Protein AF-A0AAU6AX19-F1 (afdb_monomer_lite)

pLDDT: mean 82.14, std 14.78, range [44.0, 97.0]

Sequence (89 aa):
MTDSIAPRDQFAPQDPFGLDGVRDHQDYARILARLVEQGHRERWITLLSETEARAVAELLGQYAQSEPTAHLNQLAATLASRLYSRLGI

Structure (mmCIF, N/CA/C/O backbone):
data_AF-A0AAU6AX19-F1
#
_entry.id   AF-A0AAU6AX19-F1
#
loop_
_atom_site.group_PDB
_atom_site.id
_atom_site.type_symbol
_atom_site.label_atom_id
_atom_site.label_alt_id
_atom_site.label_comp_id
_atom_site.label_asym_id
_atom_site.label_entity_id
_atom_site.label_seq_id
_atom_site.pdbx_PDB_ins_code
_atom_site.Cartn_x
_atom_site.Cartn_y
_atom_site.Cartn_z
_atom_site.occupancy
_atom_site.B_iso_or_equiv
_atom_site.auth_seq_id
_atom_site.auth_comp_id
_atom_site.auth_asym_id
_atom_site.auth_atom_id
_atom_site.pdbx_PDB_model_num
ATOM 1 N N . MET A 1 1 ? 28.621 50.825 7.012 1.00 47.62 1 MET A N 1
ATOM 2 C CA . MET A 1 1 ? 27.620 51.240 6.002 1.00 47.62 1 MET A CA 1
ATOM 3 C C . MET A 1 1 ? 28.122 50.710 4.670 1.00 47.62 1 MET A C 1
ATOM 5 O O . MET A 1 1 ? 29.155 51.182 4.234 1.00 47.62 1 MET A O 1
ATOM 9 N N . THR A 1 2 ? 27.556 49.691 4.038 1.00 44.00 2 THR A N 1
ATOM 10 C CA . THR A 1 2 ? 26.176 49.185 4.034 1.00 44.00 2 THR A CA 1
ATOM 11 C C . THR A 1 2 ? 26.164 47.678 3.764 1.00 44.00 2 THR A C 1
ATOM 13 O O . THR A 1 2 ? 27.050 47.149 3.097 1.00 44.00 2 THR A O 1
ATOM 16 N N . ASP A 1 3 ? 25.162 47.017 4.336 1.00 54.00 3 ASP A N 1
ATOM 17 C CA . ASP A 1 3 ? 24.789 45.620 4.150 1.00 54.00 3 ASP A CA 1
ATOM 18 C C . ASP A 1 3 ? 24.623 45.208 2.676 1.00 54.00 3 ASP A C 1
ATOM 20 O O . ASP A 1 3 ? 24.080 45.950 1.859 1.00 54.00 3 ASP A O 1
ATOM 24 N N . SER A 1 4 ? 24.980 43.963 2.356 1.00 55.41 4 SER A N 1
ATOM 25 C CA . SER A 1 4 ? 24.398 43.235 1.221 1.00 55.41 4 SER A CA 1
ATOM 26 C C . SER A 1 4 ? 24.002 41.825 1.646 1.00 55.41 4 SER A C 1
ATOM 28 O O . SER A 1 4 ? 24.739 40.857 1.510 1.00 55.41 4 SER A O 1
ATOM 30 N N . ILE A 1 5 ? 22.834 41.787 2.285 1.00 55.69 5 ILE A N 1
ATOM 31 C CA . ILE A 1 5 ? 21.701 40.875 2.071 1.00 55.69 5 ILE A CA 1
ATOM 32 C C . ILE A 1 5 ? 22.037 39.498 1.456 1.00 55.69 5 ILE A C 1
ATOM 34 O O . ILE A 1 5 ? 22.058 39.332 0.243 1.00 55.69 5 ILE A O 1
ATOM 38 N N . ALA A 1 6 ? 22.181 38.535 2.372 1.00 51.91 6 ALA A N 1
ATOM 39 C CA . ALA A 1 6 ? 21.670 37.155 2.420 1.00 51.91 6 ALA A CA 1
ATOM 40 C C . ALA A 1 6 ? 21.823 36.178 1.221 1.00 51.91 6 ALA A C 1
ATOM 42 O O . ALA A 1 6 ? 21.484 36.501 0.083 1.00 51.91 6 ALA A O 1
ATOM 43 N N . PRO A 1 7 ? 22.168 34.901 1.503 1.00 51.34 7 PRO A N 1
ATOM 44 C CA . PRO A 1 7 ? 22.133 33.827 0.519 1.00 51.34 7 PRO A CA 1
ATOM 45 C C . PRO A 1 7 ? 20.672 33.477 0.211 1.00 51.34 7 PRO A C 1
ATOM 47 O O . PRO A 1 7 ? 19.930 33.024 1.082 1.00 51.34 7 PRO A O 1
ATOM 50 N N . ARG A 1 8 ? 20.236 33.673 -1.031 1.00 51.78 8 ARG A N 1
ATOM 51 C CA . ARG A 1 8 ? 18.964 33.142 -1.532 1.00 51.78 8 ARG A CA 1
ATOM 52 C C . ARG A 1 8 ? 19.281 32.122 -2.607 1.00 51.78 8 ARG A C 1
ATOM 54 O O . ARG A 1 8 ? 19.339 32.526 -3.755 1.00 51.78 8 ARG A O 1
ATOM 61 N N . ASP A 1 9 ? 19.541 30.866 -2.226 1.00 54.84 9 ASP A N 1
ATOM 62 C CA . ASP A 1 9 ? 19.337 29.739 -3.160 1.00 54.84 9 ASP A CA 1
ATOM 63 C C . ASP A 1 9 ? 19.475 28.306 -2.603 1.00 54.84 9 ASP A C 1
ATOM 65 O O . ASP A 1 9 ? 19.787 27.391 -3.356 1.00 54.84 9 ASP A O 1
ATOM 69 N N . GLN A 1 10 ? 19.245 28.023 -1.313 1.00 50.06 10 GLN A N 1
ATOM 70 C CA . GLN A 1 10 ? 19.457 26.640 -0.820 1.00 50.06 10 GLN A CA 1
ATOM 71 C C . GLN A 1 10 ? 18.292 25.961 -0.103 1.00 50.06 10 GLN A C 1
ATOM 73 O O . GLN A 1 10 ? 18.466 24.881 0.451 1.00 50.06 10 GLN A O 1
ATOM 78 N N . PHE A 1 11 ? 17.080 26.501 -0.216 1.00 48.91 11 PHE A N 1
ATOM 79 C CA . PHE A 1 11 ? 15.857 25.767 0.132 1.00 48.91 11 PHE A CA 1
ATOM 80 C C . PHE A 1 11 ? 15.161 25.224 -1.117 1.00 48.91 11 PHE A C 1
ATOM 82 O O . PHE A 1 11 ? 13.949 25.371 -1.263 1.00 48.91 11 PHE A O 1
ATOM 89 N N . ALA A 1 12 ? 15.906 24.587 -2.028 1.00 56.56 12 ALA A N 1
ATOM 90 C CA . ALA A 1 12 ? 15.245 23.605 -2.881 1.00 56.56 12 ALA A CA 1
ATOM 91 C C . ALA A 1 12 ? 14.586 22.597 -1.923 1.00 56.56 12 ALA A C 1
ATOM 93 O O . ALA A 1 12 ? 15.293 22.103 -1.035 1.00 56.56 12 ALA A O 1
ATOM 94 N N . PRO A 1 13 ? 13.265 22.348 -2.008 1.00 55.91 13 PRO A N 1
ATOM 95 C CA . PRO A 1 13 ? 12.645 21.311 -1.205 1.00 55.91 13 PRO A CA 1
ATOM 96 C C . PRO A 1 13 ? 13.418 20.028 -1.493 1.00 55.91 13 PRO A C 1
ATOM 98 O O . PRO A 1 13 ? 13.412 19.540 -2.620 1.00 55.91 13 PRO A O 1
ATOM 101 N N . GLN A 1 14 ? 14.176 19.542 -0.512 1.00 71.31 14 GLN A N 1
ATOM 102 C CA . GLN A 1 14 ? 14.737 18.206 -0.608 1.00 71.31 14 GLN A CA 1
ATOM 103 C C . GLN A 1 14 ? 13.525 17.302 -0.636 1.00 71.31 14 GLN A C 1
ATOM 105 O O . GLN A 1 14 ? 12.762 17.322 0.327 1.00 71.31 14 GLN A O 1
ATOM 110 N N . ASP A 1 15 ? 13.308 16.605 -1.746 1.00 79.69 15 ASP A N 1
ATOM 111 C CA . ASP A 1 15 ? 12.238 15.632 -1.831 1.00 79.69 15 ASP A CA 1
ATOM 112 C C . ASP A 1 15 ? 12.450 14.603 -0.712 1.00 79.69 15 ASP A C 1
ATOM 114 O O . ASP A 1 15 ? 13.374 13.783 -0.787 1.00 79.69 15 ASP A O 1
ATOM 118 N N . PRO A 1 16 ? 11.636 14.660 0.356 1.00 77.00 16 PRO A N 1
ATOM 119 C CA . PRO A 1 16 ? 11.877 13.864 1.547 1.00 77.00 16 PRO A CA 1
ATOM 120 C C . PRO A 1 16 ? 11.605 12.376 1.289 1.00 77.00 16 PRO A C 1
ATOM 122 O O . PRO A 1 16 ? 11.951 11.539 2.120 1.00 77.00 16 PRO A O 1
ATOM 125 N N . PHE A 1 17 ?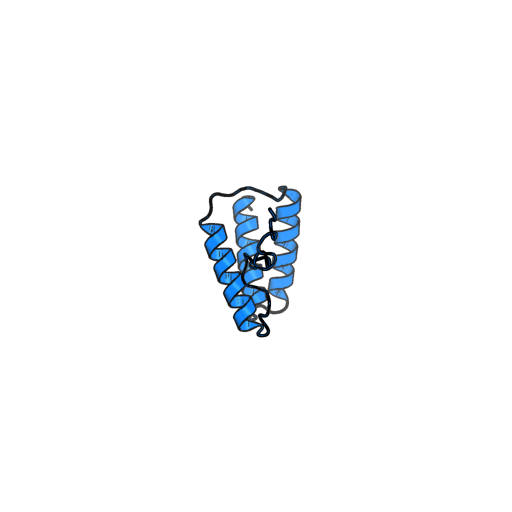 10.998 12.045 0.145 1.00 80.69 17 PHE A N 1
ATOM 126 C CA . PHE A 1 17 ? 10.638 10.693 -0.260 1.00 80.69 17 PHE A CA 1
ATOM 127 C C . PHE A 1 17 ? 11.500 10.174 -1.423 1.00 80.69 17 PHE A C 1
ATOM 129 O O . PHE A 1 17 ? 11.489 8.974 -1.696 1.00 80.69 17 PHE A O 1
ATOM 136 N N . GLY A 1 18 ? 12.285 11.040 -2.072 1.00 83.31 18 GLY A N 1
ATOM 137 C C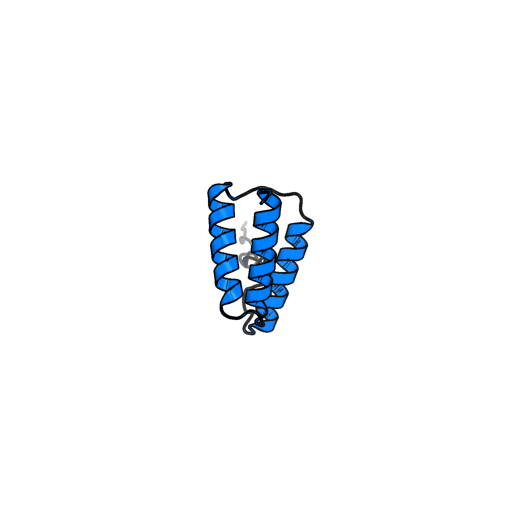A . GLY A 1 18 ? 13.212 10.677 -3.148 1.00 83.31 18 GLY A CA 1
ATOM 138 C C . GLY A 1 18 ? 12.542 10.099 -4.402 1.00 83.31 18 GLY A C 1
ATOM 139 O O . GLY A 1 18 ? 13.129 9.250 -5.066 1.00 83.31 18 GLY A O 1
ATOM 140 N N . LEU A 1 19 ? 11.310 10.506 -4.695 1.00 87.00 19 LEU A N 1
ATOM 141 C CA . LEU A 1 19 ? 10.514 10.160 -5.870 1.00 87.00 19 LEU A CA 1
ATOM 142 C C . LEU A 1 19 ? 10.741 11.105 -7.069 1.00 87.00 19 LEU A C 1
ATOM 144 O O . LEU A 1 19 ? 10.488 10.713 -8.212 1.00 87.00 19 LEU A O 1
ATOM 148 N N . ASP A 1 20 ? 11.228 12.321 -6.840 1.00 87.00 20 ASP A N 1
ATOM 149 C CA . ASP A 1 20 ? 11.479 13.329 -7.863 1.00 87.00 20 ASP A CA 1
ATOM 150 C C . ASP A 1 20 ? 12.564 12.864 -8.840 1.00 87.00 20 ASP A C 1
ATOM 152 O O . ASP A 1 20 ? 13.667 12.456 -8.475 1.00 87.00 20 ASP A O 1
ATOM 156 N N . GLY A 1 21 ? 12.247 12.939 -10.134 1.00 80.62 21 GLY A N 1
ATOM 157 C CA . GLY A 1 21 ? 13.172 12.581 -11.210 1.00 80.62 21 GLY A CA 1
ATOM 158 C C . GLY A 1 21 ? 13.347 11.078 -11.451 1.00 80.62 21 GLY A C 1
ATOM 159 O O . GLY A 1 21 ? 14.106 10.708 -12.351 1.00 80.62 21 GLY A O 1
ATOM 160 N N . VAL A 1 22 ? 12.633 10.209 -10.727 1.00 86.38 22 VAL A N 1
ATOM 161 C CA . VAL A 1 22 ? 12.645 8.761 -10.971 1.00 86.38 22 VAL A CA 1
ATOM 162 C C . VAL A 1 22 ? 11.860 8.455 -12.247 1.00 86.38 22 VAL A C 1
ATOM 164 O O . VAL A 1 22 ? 10.638 8.559 -12.291 1.00 86.38 22 VAL A O 1
ATOM 167 N N . ARG A 1 23 ? 12.574 8.107 -13.320 1.00 84.25 23 ARG A N 1
ATOM 168 C CA . ARG A 1 23 ? 11.978 7.847 -14.645 1.00 84.25 23 ARG A CA 1
ATOM 169 C C . ARG A 1 23 ? 11.612 6.387 -14.875 1.00 84.25 23 ARG A C 1
ATOM 171 O O . ARG A 1 23 ? 10.813 6.092 -15.757 1.00 84.25 23 ARG A O 1
ATOM 178 N N . ASP A 1 24 ? 12.233 5.489 -14.124 1.00 89.00 24 ASP A N 1
ATOM 179 C CA . ASP A 1 24 ? 12.087 4.053 -14.295 1.00 89.00 24 ASP A CA 1
ATOM 180 C C . ASP A 1 24 ? 11.074 3.482 -13.292 1.00 89.00 24 ASP A C 1
ATOM 182 O O . ASP A 1 24 ? 11.126 3.760 -12.092 1.00 89.00 24 ASP A O 1
ATOM 186 N N . HIS A 1 25 ? 10.140 2.673 -13.794 1.00 83.75 25 HIS A N 1
ATOM 187 C CA . HIS A 1 25 ? 9.070 2.082 -12.986 1.00 83.75 25 HIS A CA 1
ATOM 188 C C . HIS A 1 25 ? 9.591 1.109 -11.918 1.00 83.75 25 HIS A C 1
ATOM 190 O O . HIS A 1 25 ? 9.001 1.005 -10.840 1.00 83.75 25 HIS A O 1
ATOM 196 N N . GLN A 1 26 ? 10.678 0.388 -12.191 1.00 86.62 26 GLN A N 1
ATOM 197 C CA . GLN A 1 26 ? 11.276 -0.548 -11.245 1.00 86.62 26 GLN A CA 1
ATOM 198 C C . GLN A 1 26 ? 11.999 0.202 -10.123 1.00 86.62 26 GLN A C 1
ATOM 200 O O . GLN A 1 26 ? 11.856 -0.155 -8.951 1.00 86.62 26 GLN A O 1
ATOM 205 N N . ASP A 1 27 ? 12.713 1.275 -10.457 1.00 87.50 27 ASP A N 1
ATOM 206 C CA . ASP A 1 27 ? 13.335 2.161 -9.476 1.00 87.50 27 ASP A CA 1
ATOM 207 C C . ASP A 1 27 ? 12.297 2.859 -8.603 1.00 87.50 27 ASP A C 1
ATOM 209 O O . ASP A 1 27 ? 12.456 2.898 -7.381 1.00 87.50 27 ASP A O 1
ATOM 213 N N . TYR A 1 28 ? 11.198 3.314 -9.204 1.00 90.75 28 TYR A N 1
ATOM 214 C CA . TYR A 1 28 ? 10.080 3.912 -8.482 1.00 90.75 28 TYR A CA 1
ATOM 215 C C . TYR A 1 28 ? 9.468 2.926 -7.479 1.00 90.75 28 TYR A C 1
ATOM 217 O O . TYR A 1 28 ? 9.371 3.223 -6.287 1.00 90.75 28 TYR A O 1
ATOM 225 N N . ALA A 1 29 ? 9.152 1.705 -7.923 1.00 90.81 29 ALA A N 1
ATOM 226 C CA . ALA A 1 29 ? 8.628 0.654 -7.051 1.00 90.81 29 ALA A CA 1
ATOM 227 C C . ALA A 1 29 ? 9.600 0.300 -5.913 1.00 90.81 29 ALA A C 1
ATOM 229 O O . ALA A 1 29 ? 9.185 0.090 -4.772 1.00 90.81 29 ALA A O 1
ATOM 230 N N . ARG A 1 30 ? 10.906 0.273 -6.199 1.00 91.12 30 ARG A N 1
ATOM 231 C CA . ARG A 1 30 ? 11.950 -0.004 -5.207 1.00 91.12 30 ARG A CA 1
ATOM 232 C C . ARG A 1 30 ? 12.050 1.090 -4.144 1.00 91.12 30 ARG A C 1
ATOM 234 O O . ARG A 1 30 ? 12.232 0.765 -2.970 1.00 91.12 30 ARG A O 1
ATOM 241 N N . ILE A 1 31 ? 11.953 2.362 -4.530 1.00 92.75 31 ILE A N 1
ATOM 242 C CA . ILE A 1 31 ? 11.980 3.488 -3.585 1.00 92.75 31 ILE A CA 1
ATOM 243 C C . ILE A 1 31 ? 10.735 3.447 -2.698 1.00 92.75 31 ILE A C 1
ATOM 245 O O . ILE A 1 31 ? 10.864 3.481 -1.474 1.00 92.75 31 ILE A O 1
ATOM 249 N N . LEU A 1 32 ? 9.554 3.238 -3.285 1.00 93.19 32 LEU A N 1
ATOM 250 C CA . LEU A 1 32 ? 8.321 3.074 -2.517 1.00 93.19 32 LEU A CA 1
ATOM 251 C C . LEU A 1 32 ? 8.394 1.891 -1.541 1.00 93.19 32 LEU A C 1
ATOM 253 O O . LEU A 1 32 ? 8.020 2.039 -0.381 1.00 93.19 32 LEU A O 1
ATOM 257 N N . ALA A 1 33 ? 8.933 0.742 -1.955 1.00 90.94 33 ALA A N 1
ATOM 258 C CA . ALA A 1 33 ? 9.108 -0.404 -1.063 1.00 90.94 33 ALA A CA 1
ATOM 259 C C . ALA A 1 33 ? 9.985 -0.063 0.155 1.00 90.94 33 ALA A C 1
ATOM 261 O O . ALA A 1 33 ? 9.665 -0.450 1.278 1.00 90.94 33 ALA A O 1
ATOM 262 N N . ARG A 1 34 ? 11.058 0.717 -0.036 1.00 90.75 34 ARG A N 1
ATOM 263 C CA . ARG A 1 34 ? 11.904 1.187 1.075 1.00 90.75 34 ARG A CA 1
ATOM 264 C C . ARG A 1 34 ? 11.153 2.122 2.018 1.00 90.75 34 ARG A C 1
ATOM 266 O O . ARG A 1 34 ? 11.276 1.954 3.227 1.00 90.75 34 ARG A O 1
ATOM 273 N N . LEU A 1 35 ? 10.363 3.055 1.486 1.00 89.44 35 LEU A N 1
ATOM 274 C CA . LEU A 1 35 ? 9.536 3.954 2.299 1.00 89.44 35 LEU A CA 1
ATOM 275 C C . LEU A 1 35 ? 8.507 3.175 3.126 1.00 89.44 35 LEU A C 1
ATOM 277 O O . LEU A 1 35 ? 8.306 3.466 4.301 1.00 89.44 35 LEU A O 1
ATOM 281 N N . VAL A 1 36 ? 7.903 2.137 2.546 1.00 86.94 36 VAL A N 1
ATOM 282 C CA . VAL A 1 36 ? 6.949 1.257 3.235 1.00 86.94 36 VAL A CA 1
ATOM 283 C C . VAL A 1 36 ? 7.612 0.458 4.362 1.00 86.94 36 VAL A C 1
ATOM 285 O O . VAL A 1 36 ? 7.029 0.296 5.436 1.00 86.94 36 VAL A O 1
ATOM 288 N N . GLU A 1 37 ? 8.839 -0.020 4.159 1.00 87.31 37 GLU A N 1
ATOM 289 C CA . GLU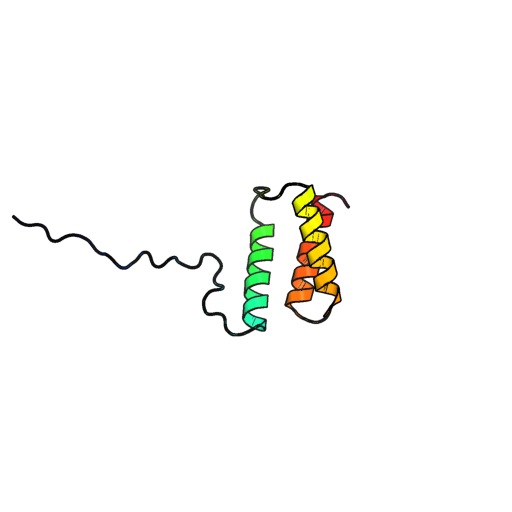 A 1 37 ? 9.627 -0.668 5.214 1.00 87.31 37 GLU A CA 1
ATOM 290 C C . GLU A 1 37 ? 10.078 0.307 6.305 1.00 87.31 37 GLU A C 1
ATOM 292 O O . GLU A 1 37 ? 10.102 -0.047 7.485 1.00 87.31 37 GLU A O 1
ATOM 297 N N . GLN A 1 38 ? 10.411 1.541 5.935 1.00 85.19 38 GLN A N 1
ATOM 298 C CA . GLN A 1 38 ? 10.772 2.582 6.887 1.00 85.19 38 GLN A CA 1
ATOM 299 C C . GLN A 1 38 ? 9.569 2.982 7.750 1.00 85.19 38 GLN A C 1
ATOM 301 O O . GLN A 1 38 ? 9.655 2.924 8.976 1.00 85.19 38 GLN A O 1
ATOM 306 N N . GLY A 1 39 ? 8.423 3.273 7.130 1.00 81.50 39 GLY A N 1
ATOM 307 C CA . GLY A 1 39 ? 7.190 3.633 7.833 1.00 81.50 39 GLY A CA 1
ATOM 308 C C . GLY A 1 39 ? 6.668 2.525 8.755 1.00 81.50 39 GLY A C 1
ATOM 309 O O . GLY A 1 39 ? 6.025 2.809 9.761 1.00 81.50 39 GLY A O 1
ATOM 310 N N . HIS A 1 40 ? 6.992 1.257 8.478 1.00 77.19 40 HIS A N 1
ATOM 311 C CA . HIS A 1 40 ? 6.700 0.152 9.395 1.00 77.19 40 HIS A CA 1
ATOM 312 C C . HIS A 1 40 ? 7.483 0.244 10.716 1.00 77.19 40 HIS A C 1
ATOM 314 O O . HIS A 1 40 ? 6.982 -0.173 11.758 1.00 77.19 40 HIS A O 1
ATOM 320 N N . ARG A 1 41 ? 8.713 0.768 10.683 1.00 79.94 41 ARG A N 1
ATOM 321 C CA . ARG A 1 41 ? 9.599 0.870 11.856 1.00 79.94 41 ARG A CA 1
ATOM 322 C C . ARG A 1 41 ? 9.352 2.132 12.676 1.00 79.94 41 ARG A C 1
ATOM 324 O O . ARG A 1 41 ? 9.707 2.173 13.852 1.00 79.94 41 ARG A O 1
ATOM 331 N N . GLU A 1 42 ? 8.782 3.159 12.061 1.00 80.62 42 GLU A N 1
ATOM 332 C CA . GLU A 1 42 ? 8.451 4.414 12.726 1.00 80.62 42 GLU A CA 1
ATOM 333 C C . GLU A 1 42 ? 7.217 4.248 13.630 1.00 80.62 42 GLU A C 1
ATOM 335 O O . GLU A 1 42 ? 6.318 3.459 13.353 1.00 80.62 42 GLU A O 1
ATOM 340 N N . ARG A 1 43 ? 7.170 4.965 14.761 1.00 59.44 43 ARG A N 1
ATOM 341 C CA . ARG A 1 43 ? 6.058 4.882 15.724 1.00 59.44 43 ARG A CA 1
ATOM 342 C C . ARG A 1 43 ? 4.861 5.663 15.170 1.00 59.44 43 ARG A C 1
ATOM 344 O O . ARG A 1 43 ? 4.968 6.855 14.907 1.00 59.44 43 ARG A O 1
ATOM 351 N N . TRP A 1 44 ? 3.740 4.974 14.974 1.00 62.84 44 TRP A N 1
ATOM 352 C CA . TRP A 1 44 ? 2.617 5.426 14.148 1.00 62.84 44 TRP A CA 1
ATOM 353 C C . TRP A 1 44 ? 1.957 6.719 14.644 1.00 62.84 44 TRP A C 1
ATOM 355 O O . TRP A 1 44 ? 1.391 6.747 15.735 1.00 62.84 44 TRP A O 1
ATOM 365 N N . ILE A 1 45 ? 1.916 7.746 13.792 1.00 57.75 45 ILE A N 1
ATOM 366 C CA . ILE A 1 45 ? 0.880 8.782 13.855 1.00 57.75 45 ILE A CA 1
ATOM 367 C C . ILE A 1 45 ? -0.203 8.344 12.871 1.00 57.75 45 ILE A C 1
ATOM 369 O O . ILE A 1 45 ? 0.004 8.323 11.659 1.00 57.75 45 ILE A O 1
ATOM 373 N N . THR A 1 46 ? -1.342 7.888 13.385 1.00 62.66 46 THR A N 1
ATOM 374 C CA . THR A 1 46 ? -2.490 7.512 12.554 1.00 62.66 46 THR A CA 1
ATOM 375 C C . THR A 1 46 ? -3.047 8.769 11.888 1.00 62.66 46 THR A C 1
ATOM 377 O O . THR A 1 46 ? -3.712 9.558 12.547 1.00 62.66 46 THR A O 1
ATOM 380 N N . LEU A 1 47 ? -2.740 8.985 10.607 1.00 71.94 47 LEU A N 1
ATOM 381 C CA . LEU A 1 47 ? -3.277 10.112 9.830 1.00 71.94 47 LEU A CA 1
ATOM 382 C C . LEU A 1 47 ? -4.674 9.832 9.258 1.00 71.94 47 LEU A C 1
ATOM 384 O O . LEU A 1 47 ? -5.424 10.772 9.031 1.00 71.94 47 LEU A O 1
ATOM 388 N N . LEU A 1 48 ? -5.025 8.561 9.042 1.00 81.81 48 LEU A N 1
ATOM 389 C CA . LEU A 1 48 ? -6.315 8.150 8.481 1.00 81.81 48 LEU A CA 1
ATOM 390 C C . LEU A 1 48 ? -7.291 7.736 9.583 1.00 81.81 48 LEU A C 1
ATOM 392 O O . LEU A 1 48 ? -6.912 7.008 10.503 1.00 81.81 48 LEU A O 1
ATOM 396 N N . SER A 1 49 ? -8.557 8.127 9.453 1.00 88.38 49 SER A N 1
ATOM 397 C CA . SER A 1 49 ? -9.647 7.509 10.213 1.00 88.38 49 SER A CA 1
ATOM 398 C C . SER A 1 49 ? -9.796 6.023 9.855 1.00 88.38 49 SER A C 1
ATOM 400 O O . SER A 1 49 ? -9.310 5.560 8.821 1.00 88.38 49 SER A O 1
ATOM 402 N N . GLU A 1 50 ? -10.495 5.258 10.695 1.00 89.12 50 GLU A N 1
ATOM 403 C CA . GLU A 1 50 ? -10.754 3.832 10.451 1.00 89.12 50 GLU A CA 1
ATOM 404 C C . GLU A 1 50 ? -11.441 3.590 9.095 1.00 89.12 50 GLU A C 1
ATOM 406 O O . GLU A 1 50 ? -11.025 2.731 8.316 1.00 89.12 50 GLU A O 1
ATOM 411 N N . THR A 1 51 ? -12.443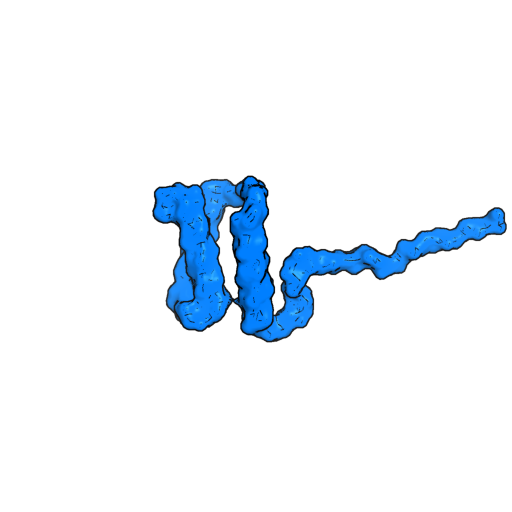 4.414 8.771 1.00 91.81 51 THR A N 1
ATOM 412 C CA . THR A 1 51 ? -13.188 4.350 7.508 1.00 91.81 51 THR A 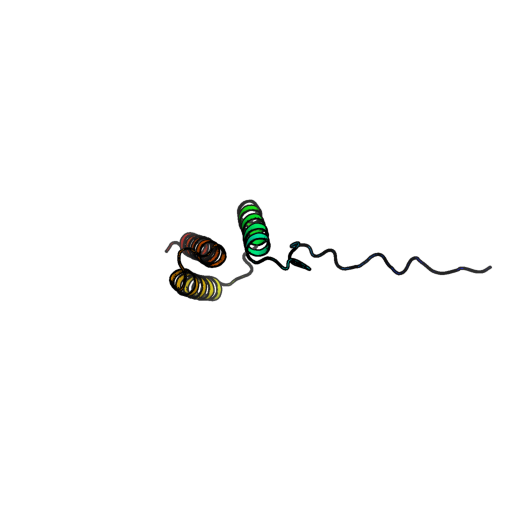CA 1
ATOM 413 C C . THR A 1 51 ? -12.293 4.622 6.300 1.00 91.81 51 THR A C 1
ATOM 415 O O . THR A 1 51 ? -12.363 3.896 5.309 1.00 91.81 51 THR A O 1
ATOM 418 N N . GLU A 1 52 ? -11.426 5.635 6.373 1.00 93.44 52 GLU A N 1
ATOM 419 C CA . GLU A 1 52 ? -10.482 5.947 5.292 1.00 93.44 52 GLU A CA 1
ATOM 420 C C . GLU A 1 52 ? -9.443 4.839 5.124 1.00 93.44 52 GLU A C 1
ATOM 422 O O . GLU A 1 52 ? -9.167 4.421 4.002 1.00 93.44 52 GLU A O 1
ATOM 427 N N . ALA A 1 53 ? -8.911 4.310 6.230 1.00 91.69 53 ALA A N 1
ATOM 428 C CA . ALA A 1 53 ? -7.974 3.194 6.199 1.00 91.69 53 ALA A CA 1
ATOM 429 C C . ALA A 1 53 ? -8.595 1.961 5.525 1.00 91.69 53 ALA A C 1
ATOM 431 O O . ALA A 1 53 ? -7.939 1.320 4.702 1.00 91.69 53 ALA A O 1
ATOM 432 N N . ARG A 1 54 ? -9.872 1.666 5.807 1.00 91.75 54 ARG A N 1
ATOM 433 C CA . ARG A 1 54 ? -10.598 0.576 5.146 1.00 91.75 54 ARG A CA 1
ATOM 434 C C . ARG A 1 54 ? -10.811 0.845 3.657 1.00 91.75 54 ARG A C 1
ATOM 436 O O . ARG A 1 54 ? -10.529 -0.033 2.851 1.00 91.75 54 ARG A O 1
ATOM 443 N N . ALA A 1 55 ? -11.256 2.043 3.279 1.00 95.44 55 ALA A N 1
ATOM 444 C CA . ALA A 1 55 ? -11.450 2.396 1.871 1.00 95.44 55 ALA A CA 1
ATOM 445 C C . ALA A 1 55 ? -10.143 2.286 1.063 1.00 95.44 55 ALA A C 1
ATOM 447 O O . ALA A 1 55 ? -10.136 1.734 -0.037 1.00 95.44 55 ALA A O 1
ATOM 448 N N . VAL A 1 56 ? -9.024 2.752 1.627 1.00 95.44 56 VAL A N 1
ATOM 449 C CA .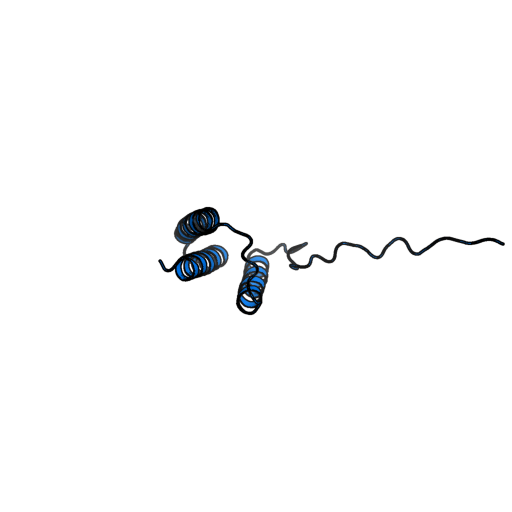 VAL A 1 56 ? -7.699 2.635 1.003 1.00 95.44 56 VAL A CA 1
ATOM 450 C C . VAL A 1 56 ? -7.270 1.171 0.883 1.00 95.44 56 VAL A C 1
ATOM 452 O O . VAL A 1 56 ? -6.764 0.782 -0.169 1.00 95.44 56 VAL A O 1
ATOM 455 N N . ALA A 1 57 ? -7.497 0.345 1.909 1.00 93.69 57 ALA A N 1
ATOM 456 C CA . ALA A 1 57 ? -7.169 -1.081 1.859 1.00 93.69 57 ALA A CA 1
ATOM 457 C C . ALA A 1 57 ? -7.912 -1.808 0.724 1.00 93.69 57 ALA A C 1
ATOM 459 O O . ALA A 1 57 ? -7.283 -2.533 -0.047 1.00 93.69 57 ALA A O 1
ATOM 460 N N . GLU A 1 58 ? -9.215 -1.552 0.567 1.00 95.56 58 GLU A N 1
ATOM 461 C CA . GLU A 1 58 ? -10.032 -2.129 -0.512 1.00 95.56 58 GLU A CA 1
ATOM 462 C C . GLU A 1 58 ? -9.529 -1.700 -1.900 1.00 95.56 58 GLU A C 1
ATOM 464 O O . GLU A 1 58 ? -9.357 -2.534 -2.793 1.00 95.56 58 GLU A O 1
ATOM 469 N N . LEU A 1 59 ? -9.236 -0.406 -2.085 1.00 97.00 59 LEU A N 1
ATOM 470 C CA . LEU A 1 59 ? -8.724 0.122 -3.354 1.00 97.00 59 LEU A CA 1
ATOM 471 C C . LEU A 1 59 ? -7.372 -0.493 -3.728 1.00 97.00 59 LEU A C 1
ATOM 473 O O . LEU A 1 59 ? -7.169 -0.898 -4.873 1.00 97.00 59 LEU A O 1
ATOM 477 N N . LEU A 1 60 ? -6.455 -0.596 -2.765 1.00 95.62 60 LEU A N 1
ATOM 478 C CA . LEU A 1 60 ? -5.143 -1.203 -2.978 1.00 95.62 60 LEU A CA 1
ATOM 479 C C . LEU A 1 60 ? -5.251 -2.706 -3.259 1.00 95.62 60 LEU A C 1
ATOM 481 O O . LEU A 1 60 ? -4.523 -3.213 -4.109 1.00 95.62 60 LEU A O 1
ATOM 485 N N . GLY A 1 61 ? -6.172 -3.410 -2.597 1.00 93.62 61 GLY A N 1
ATOM 486 C CA . GLY A 1 61 ? -6.435 -4.828 -2.841 1.00 93.62 61 GLY A CA 1
ATOM 487 C C . GLY A 1 61 ? -7.006 -5.099 -4.235 1.00 93.62 61 GLY A C 1
ATOM 488 O O . GLY A 1 61 ? -6.584 -6.047 -4.895 1.00 93.62 61 GLY A O 1
ATOM 489 N N . GLN A 1 62 ? -7.923 -4.253 -4.710 1.00 95.81 62 GLN A N 1
ATOM 490 C CA . GLN A 1 62 ? -8.440 -4.296 -6.084 1.00 95.81 62 GLN A CA 1
ATOM 491 C C . GLN A 1 62 ? -7.333 -4.008 -7.104 1.00 95.81 62 GLN A C 1
ATOM 493 O O . GLN A 1 62 ? -7.147 -4.768 -8.053 1.00 95.81 62 GLN A O 1
ATOM 498 N N . TYR A 1 63 ? -6.548 -2.948 -6.883 1.00 94.56 63 TYR A N 1
ATOM 499 C CA . TYR A 1 63 ? -5.417 -2.615 -7.747 1.00 94.56 63 TYR A CA 1
ATOM 500 C C . TYR A 1 63 ? -4.391 -3.754 -7.794 1.00 94.56 63 TYR A C 1
ATOM 502 O O . TYR A 1 63 ? -3.925 -4.123 -8.864 1.00 94.56 63 TYR A O 1
ATOM 510 N N . ALA A 1 64 ? -4.085 -4.389 -6.664 1.00 94.62 64 ALA A N 1
ATOM 511 C CA . ALA A 1 64 ? -3.154 -5.512 -6.613 1.00 94.62 64 ALA A CA 1
ATOM 512 C C . ALA A 1 64 ? -3.566 -6.703 -7.499 1.00 94.62 64 ALA A C 1
ATOM 514 O O . ALA A 1 64 ? -2.704 -7.413 -8.013 1.00 94.62 64 ALA A O 1
ATOM 515 N N . GLN A 1 65 ? -4.869 -6.918 -7.695 1.00 94.88 65 GLN A N 1
ATOM 516 C CA . GLN A 1 65 ? -5.389 -8.039 -8.478 1.00 94.88 65 GLN A CA 1
ATOM 517 C C . GLN A 1 65 ? -5.322 -7.818 -9.991 1.00 94.88 65 GLN A C 1
ATOM 519 O O . GLN A 1 65 ? -5.354 -8.801 -10.729 1.00 94.88 65 GLN A O 1
ATOM 524 N N . SER A 1 66 ? -5.222 -6.571 -10.467 1.00 96.12 66 SER A N 1
ATOM 525 C CA . SER A 1 66 ? -5.209 -6.298 -11.910 1.00 96.12 66 SER A CA 1
ATOM 526 C C . SER A 1 66 ? -3.958 -6.852 -12.597 1.00 96.12 66 SER A C 1
ATOM 528 O O . SER A 1 66 ? -4.062 -7.430 -13.675 1.00 96.12 66 SER A O 1
ATOM 530 N N . GLU A 1 67 ? -2.792 -6.740 -11.951 1.00 93.88 67 GLU A N 1
ATOM 531 C CA . GLU A 1 67 ? -1.511 -7.270 -12.433 1.00 93.88 67 GLU A CA 1
ATOM 532 C C . GLU A 1 67 ? -0.676 -7.856 -11.274 1.00 93.88 67 GLU A C 1
ATOM 534 O O . GLU A 1 67 ? 0.283 -7.236 -10.814 1.00 93.88 67 GLU A O 1
ATOM 539 N N . PRO A 1 68 ? -0.981 -9.075 -10.789 1.00 89.06 68 PRO A N 1
ATOM 540 C CA . PRO A 1 68 ? -0.405 -9.612 -9.545 1.00 89.06 68 PRO A CA 1
ATOM 541 C C . PRO A 1 68 ? 1.124 -9.785 -9.540 1.00 89.06 68 PRO A C 1
ATOM 543 O O . PRO A 1 68 ? 1.745 -9.915 -8.483 1.00 89.06 68 PRO A O 1
ATOM 546 N N . THR A 1 69 ? 1.747 -9.825 -10.718 1.00 90.81 69 THR A N 1
ATOM 547 C CA . THR A 1 69 ? 3.199 -9.983 -10.879 1.00 90.81 69 THR A CA 1
ATOM 548 C C . THR A 1 69 ? 3.943 -8.655 -10.992 1.00 90.81 69 THR A C 1
ATOM 550 O O . THR A 1 69 ? 5.170 -8.651 -10.935 1.00 90.81 69 THR A O 1
ATOM 553 N N . ALA A 1 70 ? 3.242 -7.531 -11.167 1.00 91.06 70 ALA A N 1
ATOM 554 C CA . ALA A 1 70 ? 3.870 -6.221 -11.256 1.00 91.06 70 ALA A CA 1
ATOM 555 C C . ALA A 1 70 ? 4.306 -5.733 -9.865 1.00 91.06 70 ALA A C 1
ATOM 557 O O . ALA A 1 70 ? 3.570 -5.839 -8.882 1.00 91.06 70 ALA A O 1
ATOM 558 N N . HIS A 1 71 ? 5.511 -5.161 -9.774 1.00 90.81 71 HIS A N 1
ATOM 559 C CA . HIS A 1 71 ? 6.103 -4.758 -8.492 1.00 90.81 71 HIS A CA 1
ATOM 560 C C . HIS A 1 71 ? 5.231 -3.761 -7.705 1.00 90.81 71 HIS A C 1
ATOM 562 O O . HIS A 1 71 ? 5.139 -3.854 -6.482 1.00 90.81 71 HIS A O 1
ATOM 568 N N . LEU A 1 72 ? 4.561 -2.826 -8.390 1.00 92.38 72 LEU A N 1
ATOM 569 C CA . LEU A 1 72 ? 3.665 -1.857 -7.745 1.00 92.38 72 LEU A CA 1
ATOM 570 C C . LEU A 1 72 ? 2.402 -2.519 -7.185 1.00 92.38 72 LEU A C 1
ATOM 572 O O . LEU A 1 72 ? 1.964 -2.182 -6.089 1.00 92.38 72 LEU A O 1
ATOM 576 N N . ASN A 1 73 ? 1.848 -3.498 -7.893 1.00 94.19 73 ASN A N 1
ATOM 577 C CA . ASN A 1 73 ? 0.670 -4.247 -7.466 1.00 94.19 73 ASN A CA 1
ATOM 578 C C . ASN A 1 73 ? 0.990 -5.140 -6.259 1.00 94.19 73 ASN A C 1
ATOM 580 O O . ASN A 1 73 ? 0.201 -5.220 -5.320 1.00 94.19 73 ASN A O 1
ATOM 584 N N . GLN A 1 74 ? 2.183 -5.739 -6.219 1.00 93.06 74 GLN A N 1
ATOM 585 C CA . GLN A 1 74 ? 2.668 -6.475 -5.045 1.00 93.06 74 GLN A CA 1
ATOM 586 C C . GLN A 1 74 ? 2.861 -5.558 -3.828 1.00 93.06 74 GLN A C 1
ATOM 588 O O . GLN A 1 74 ? 2.518 -5.924 -2.698 1.00 93.06 74 GLN A O 1
ATOM 593 N N . LEU A 1 75 ? 3.364 -4.339 -4.046 1.00 93.56 75 LEU A N 1
ATOM 594 C CA . LEU A 1 75 ? 3.464 -3.345 -2.983 1.00 93.56 75 LEU A CA 1
ATOM 595 C C . LEU A 1 75 ? 2.077 -2.907 -2.487 1.00 93.56 75 LEU A C 1
ATOM 597 O O . LEU A 1 75 ? 1.859 -2.825 -1.278 1.00 93.56 75 LEU A O 1
ATOM 601 N N . ALA A 1 76 ? 1.125 -2.698 -3.398 1.00 94.12 76 ALA A N 1
ATOM 602 C CA . ALA A 1 76 ? -0.262 -2.400 -3.055 1.00 94.12 76 ALA A CA 1
ATOM 603 C C . ALA A 1 76 ? -0.900 -3.526 -2.225 1.00 94.12 76 ALA A C 1
ATOM 605 O O . ALA A 1 76 ? -1.510 -3.243 -1.195 1.00 94.12 76 ALA A O 1
ATOM 606 N N . ALA A 1 77 ? -0.679 -4.795 -2.590 1.00 94.56 77 ALA A N 1
ATOM 607 C CA . ALA A 1 77 ? -1.135 -5.948 -1.807 1.00 94.56 77 ALA A CA 1
ATOM 608 C C . ALA A 1 77 ? -0.569 -5.932 -0.378 1.00 94.56 77 ALA A C 1
ATOM 610 O O . ALA A 1 77 ? -1.289 -6.165 0.594 1.00 94.56 77 ALA A O 1
ATOM 611 N N . THR A 1 78 ? 0.720 -5.610 -0.248 1.00 93.12 78 THR A N 1
ATOM 612 C CA . THR A 1 78 ? 1.410 -5.525 1.046 1.00 93.12 78 THR A CA 1
ATOM 613 C C . THR A 1 78 ? 0.805 -4.428 1.921 1.00 93.12 78 THR A C 1
ATOM 615 O O . THR A 1 78 ? 0.544 -4.643 3.105 1.00 93.12 78 THR A O 1
ATOM 618 N N . LEU A 1 79 ? 0.544 -3.253 1.346 1.00 92.56 79 LEU A N 1
ATOM 619 C CA . LEU A 1 79 ? -0.075 -2.132 2.051 1.00 92.56 79 LEU A CA 1
ATOM 620 C C . LEU A 1 79 ? -1.525 -2.422 2.451 1.00 92.56 79 LEU A C 1
ATOM 622 O O . LEU A 1 79 ? -1.891 -2.163 3.597 1.00 92.56 79 LEU A O 1
ATOM 626 N N . ALA A 1 80 ? -2.319 -3.010 1.552 1.00 93.69 80 ALA A N 1
ATOM 627 C CA . ALA A 1 80 ? -3.683 -3.441 1.848 1.00 93.69 80 ALA A CA 1
ATOM 628 C C . ALA A 1 80 ? -3.706 -4.420 3.030 1.00 93.69 80 ALA A C 1
ATOM 630 O O . ALA A 1 80 ? -4.411 -4.190 4.009 1.00 93.69 80 ALA A O 1
ATOM 631 N N . SER A 1 81 ? -2.863 -5.458 2.990 1.00 91.81 81 SER A N 1
ATOM 632 C CA . SER A 1 81 ? -2.747 -6.442 4.072 1.00 91.81 81 SER A CA 1
ATOM 633 C C . SER A 1 81 ? -2.396 -5.792 5.413 1.00 91.81 81 SER A C 1
ATOM 635 O O . SER A 1 81 ? -3.032 -6.093 6.421 1.00 91.81 81 SER A O 1
ATOM 637 N N . ARG A 1 82 ? -1.445 -4.850 5.437 1.00 88.94 82 ARG A N 1
ATOM 638 C CA . ARG A 1 82 ? -1.064 -4.135 6.667 1.00 88.94 82 ARG A CA 1
ATOM 639 C C . ARG A 1 82 ? -2.201 -3.286 7.230 1.00 88.94 82 ARG A C 1
ATOM 641 O O . ARG A 1 82 ? -2.381 -3.246 8.447 1.00 88.94 82 ARG A O 1
ATOM 648 N N . LEU A 1 83 ? -2.957 -2.610 6.366 1.00 89.94 83 LEU A N 1
ATOM 649 C CA . LEU A 1 83 ? -4.124 -1.837 6.784 1.00 89.94 83 LEU A CA 1
ATOM 650 C C . LEU A 1 83 ? -5.210 -2.752 7.362 1.00 89.94 83 LEU A C 1
ATOM 652 O O . LEU A 1 83 ? -5.714 -2.451 8.439 1.00 89.94 83 LEU A O 1
ATOM 656 N N . TYR A 1 84 ? -5.503 -3.895 6.736 1.00 89.88 84 TYR A N 1
ATOM 657 C CA . TYR A 1 84 ? -6.438 -4.877 7.301 1.00 89.88 84 TYR A CA 1
ATOM 658 C C . TYR A 1 84 ? -5.976 -5.409 8.662 1.00 89.88 84 TYR A C 1
ATOM 660 O O . TYR A 1 84 ? -6.739 -5.359 9.625 1.00 89.88 84 TYR A O 1
ATOM 668 N N . SER A 1 85 ? -4.699 -5.787 8.798 1.00 88.19 85 SER A N 1
ATOM 669 C CA . SER A 1 85 ? -4.146 -6.235 10.085 1.00 88.19 85 SER A CA 1
ATOM 670 C C . SER A 1 85 ? -4.245 -5.165 11.176 1.00 88.19 85 SER A C 1
ATOM 672 O O . SER A 1 85 ? -4.530 -5.484 12.327 1.00 88.19 85 SER A O 1
ATOM 674 N N . ARG A 1 86 ? -4.055 -3.884 10.828 1.00 85.38 86 ARG A N 1
ATOM 675 C CA . ARG A 1 86 ? -4.243 -2.755 11.752 1.00 85.38 86 ARG A CA 1
ATOM 676 C C . ARG A 1 86 ? -5.697 -2.591 12.194 1.00 85.38 86 ARG A C 1
ATOM 678 O O . ARG A 1 86 ? -5.932 -2.188 13.329 1.00 85.38 86 ARG A O 1
ATOM 685 N N . LEU A 1 87 ? -6.641 -2.851 11.296 1.00 86.19 87 LEU A N 1
ATOM 686 C CA . LEU A 1 87 ? -8.075 -2.800 11.575 1.00 86.19 87 LEU A CA 1
ATOM 687 C C . LEU A 1 87 ? -8.568 -4.042 12.341 1.00 86.19 87 LEU A C 1
ATOM 689 O O . LEU A 1 87 ? -9.687 -4.033 12.842 1.00 86.19 87 LEU A O 1
ATOM 693 N N . GLY A 1 88 ? -7.746 -5.093 12.451 1.00 84.56 88 GLY A N 1
ATOM 694 C CA . GLY A 1 88 ? -8.104 -6.352 13.109 1.00 84.56 88 GLY A CA 1
ATOM 695 C C . GLY A 1 88 ? -9.003 -7.257 12.263 1.00 84.56 88 GLY A C 1
ATOM 696 O O . GLY A 1 88 ? -9.820 -7.985 12.825 1.00 84.56 88 GLY A O 1
ATOM 697 N N . ILE A 1 89 ? -8.875 -7.179 10.933 1.00 72.94 89 ILE A N 1
ATOM 698 C CA . ILE A 1 89 ? -9.706 -7.880 9.939 1.00 72.94 89 ILE A CA 1
ATOM 699 C C . ILE A 1 89 ? -8.858 -8.881 9.157 1.00 72.94 89 ILE A C 1
ATOM 701 O O . ILE A 1 89 ? -7.689 -8.543 8.852 1.00 72.94 89 ILE A O 1
#

Secondary structure (DSSP, 8-state):
---------------TT--TT---HHHHHHHHHHHHHHHHHSPP---S-HHHHHHHHHHHHHHHHHSTTSHHHHHHHHHHHHHHHHHT-

Foldseek 3Di:
DDDDDDDPDPPPPPPPQPQPPPPDPVVNLVSVVVVVVVQVPDDDDPPDDLVRLQVQLVVLQVQLVVCVPRSSSVVSPVSSVVSCVVNVD

Radius of gyration: 18.94 Å; chains: 1; bounding box: 41×61×30 Å